Protein AF-A0A8S4GI87-F1 (afdb_monomer_lite)

Structure (mmCIF, N/CA/C/O backbone):
data_AF-A0A8S4GI87-F1
#
_entry.id   AF-A0A8S4GI87-F1
#
loop_
_atom_site.group_PDB
_atom_site.id
_atom_site.type_symbol
_atom_site.label_atom_id
_atom_site.label_alt_id
_atom_site.label_comp_id
_atom_site.label_asym_id
_atom_site.label_entity_id
_atom_site.label_seq_id
_atom_site.pdbx_PDB_ins_code
_atom_site.Cartn_x
_atom_site.Cartn_y
_atom_site.Cartn_z
_atom_site.occupancy
_atom_site.B_iso_or_equiv
_atom_site.auth_seq_id
_atom_site.auth_comp_id
_atom_site.auth_asym_id
_atom_site.auth_atom_id
_atom_site.pdbx_PDB_model_num
ATOM 1 N N . MET A 1 1 ? 2.825 -21.735 2.603 1.00 36.38 1 MET A N 1
ATOM 2 C CA . MET A 1 1 ? 2.028 -20.617 2.061 1.00 36.38 1 MET A CA 1
ATOM 3 C C . MET A 1 1 ? 2.431 -20.495 0.599 1.00 36.38 1 MET A C 1
ATOM 5 O O . MET A 1 1 ? 3.579 -20.180 0.330 1.00 36.38 1 MET A O 1
ATOM 9 N N . ASN A 1 2 ? 1.584 -20.981 -0.310 1.00 27.97 2 ASN A N 1
ATOM 10 C CA . ASN A 1 2 ? 1.916 -21.158 -1.725 1.00 27.97 2 ASN A CA 1
ATOM 11 C C . ASN A 1 2 ? 1.616 -19.848 -2.463 1.00 27.97 2 ASN A C 1
ATOM 13 O O . ASN A 1 2 ? 0.457 -19.443 -2.519 1.00 27.97 2 ASN A O 1
ATOM 17 N N . LEU A 1 3 ? 2.650 -19.173 -2.963 1.00 47.09 3 LEU A N 1
ATOM 18 C CA . LEU A 1 3 ? 2.505 -18.000 -3.821 1.00 47.09 3 LEU A CA 1
ATOM 19 C C . LEU A 1 3 ? 1.959 -18.491 -5.164 1.00 47.09 3 LEU A C 1
ATOM 21 O O . LEU A 1 3 ? 2.642 -19.208 -5.892 1.00 47.09 3 LEU A O 1
ATOM 25 N N . GLY A 1 4 ? 0.693 -18.174 -5.440 1.00 35.59 4 GLY A N 1
ATOM 26 C CA . GLY A 1 4 ? 0.009 -18.557 -6.668 1.00 35.59 4 GLY A CA 1
ATOM 27 C C . GLY A 1 4 ? 0.743 -18.015 -7.889 1.00 35.59 4 GLY A C 1
ATOM 28 O O . GLY A 1 4 ? 0.682 -16.825 -8.182 1.00 35.59 4 GLY A O 1
ATOM 29 N N . GLY A 1 5 ? 1.434 -18.913 -8.592 1.00 43.97 5 GLY A N 1
ATOM 30 C CA . GLY A 1 5 ? 1.973 -18.666 -9.917 1.00 43.97 5 GLY A CA 1
ATOM 31 C C . GLY A 1 5 ? 0.839 -18.402 -10.900 1.00 43.97 5 GLY A C 1
ATOM 32 O O . GLY A 1 5 ? -0.068 -19.218 -11.057 1.00 43.97 5 GLY A O 1
ATOM 33 N N . GLY A 1 6 ? 0.902 -17.252 -11.560 1.00 42.59 6 GLY A N 1
ATOM 34 C CA . GLY A 1 6 ? -0.078 -16.866 -12.558 1.00 42.59 6 GLY A CA 1
ATOM 35 C C . GLY A 1 6 ? 0.254 -15.535 -13.209 1.00 42.59 6 GLY A C 1
ATOM 36 O O . GLY A 1 6 ? -0.481 -14.577 -13.008 1.00 42.59 6 GLY A O 1
ATOM 37 N N . GLN A 1 7 ? 1.347 -15.496 -13.979 1.00 42.47 7 GLN A N 1
ATOM 38 C CA . GLN A 1 7 ? 1.421 -14.789 -15.264 1.00 42.47 7 GLN A CA 1
ATOM 39 C C . GLN A 1 7 ? 2.744 -15.122 -15.970 1.00 42.47 7 GLN A C 1
ATOM 41 O O . GLN A 1 7 ? 3.806 -14.608 -15.635 1.00 42.47 7 GLN A O 1
ATOM 46 N N . ASN A 1 8 ? 2.658 -16.022 -16.954 1.00 43.44 8 ASN A N 1
ATOM 47 C CA . ASN A 1 8 ? 3.629 -16.091 -18.039 1.00 43.44 8 ASN A CA 1
ATOM 48 C C . ASN A 1 8 ? 3.449 -14.829 -18.888 1.00 43.44 8 ASN A C 1
ATOM 50 O O . ASN A 1 8 ? 2.427 -14.691 -19.558 1.00 43.44 8 ASN A O 1
ATOM 54 N N . THR A 1 9 ? 4.425 -13.931 -18.874 1.00 41.06 9 THR A N 1
ATOM 55 C CA . THR A 1 9 ? 4.543 -12.854 -19.863 1.00 41.06 9 THR A CA 1
ATOM 56 C C . THR A 1 9 ? 6.010 -12.725 -20.236 1.00 41.06 9 THR A C 1
ATOM 58 O O . THR A 1 9 ? 6.766 -11.996 -19.595 1.00 41.06 9 THR A O 1
ATOM 61 N N . ASP A 1 10 ? 6.412 -13.483 -21.254 1.00 41.72 10 ASP A N 1
ATOM 62 C CA . ASP A 1 10 ? 7.707 -13.356 -21.913 1.00 41.72 10 ASP A CA 1
ATOM 63 C C . ASP A 1 10 ? 7.836 -11.951 -22.525 1.00 41.72 10 ASP A C 1
ATOM 65 O O . ASP A 1 10 ? 7.268 -11.645 -23.573 1.00 41.72 10 ASP A O 1
ATOM 69 N N . GLY A 1 11 ? 8.568 -11.070 -21.844 1.00 38.25 11 GLY A N 1
ATOM 70 C CA . GLY A 1 11 ? 8.939 -9.745 -22.330 1.00 38.25 11 GLY A CA 1
ATOM 71 C C . GLY A 1 11 ? 9.587 -8.902 -21.222 1.00 38.25 11 GLY A C 1
ATOM 72 O O . GLY A 1 11 ? 9.088 -8.916 -20.100 1.00 38.25 11 GLY A O 1
ATOM 73 N N . PRO A 1 12 ? 10.650 -8.114 -21.488 1.00 43.25 12 PRO A N 1
ATOM 74 C CA . PRO A 1 12 ? 11.371 -7.351 -20.458 1.00 43.25 12 PRO A CA 1
ATOM 75 C C . PRO A 1 12 ? 10.579 -6.172 -19.848 1.00 43.25 12 PRO A C 1
ATOM 77 O O . PRO A 1 12 ? 11.142 -5.388 -19.096 1.0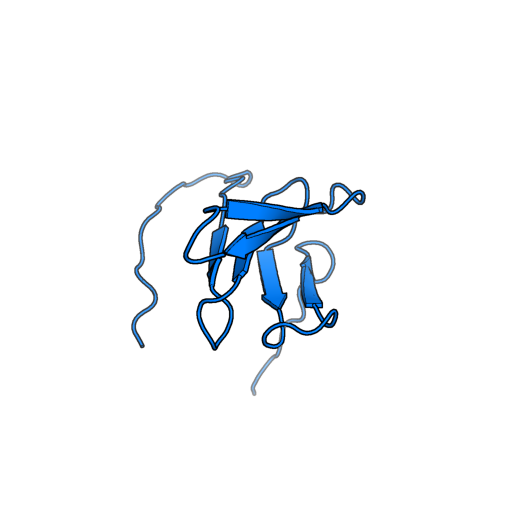0 43.25 12 PRO A O 1
ATOM 80 N N . ASN A 1 13 ? 9.291 -6.036 -20.179 1.00 46.25 13 ASN A N 1
ATOM 81 C CA . ASN A 1 13 ? 8.386 -4.956 -19.775 1.00 46.25 13 ASN A CA 1
ATOM 82 C C . ASN A 1 13 ? 7.015 -5.512 -19.349 1.00 46.25 13 ASN A C 1
ATOM 84 O O . ASN A 1 13 ? 5.966 -5.022 -19.768 1.00 46.25 13 ASN A O 1
ATOM 88 N N . ALA A 1 14 ? 6.992 -6.562 -18.532 1.00 51.41 14 ALA A N 1
ATOM 89 C CA . ALA A 1 14 ? 5.766 -6.969 -17.855 1.00 51.41 14 ALA A CA 1
ATOM 90 C C . ALA A 1 14 ? 5.506 -6.008 -16.683 1.00 51.41 14 ALA A C 1
ATOM 92 O O . ALA A 1 14 ? 5.825 -6.312 -15.537 1.00 51.41 14 ALA A O 1
ATOM 93 N N . GLY A 1 15 ? 4.977 -4.817 -16.984 1.00 60.12 15 GLY A N 1
ATOM 94 C CA . GLY A 1 15 ? 4.510 -3.822 -16.010 1.00 60.12 15 GLY A CA 1
ATOM 95 C C . GLY A 1 15 ? 3.284 -4.316 -15.240 1.00 60.12 15 GLY A C 1
ATOM 96 O O . GLY A 1 15 ? 2.198 -3.756 -15.360 1.00 60.12 15 GLY A O 1
ATOM 97 N N . GLY A 1 16 ? 3.441 -5.422 -14.517 1.00 74.31 16 GLY A N 1
ATOM 98 C CA . GLY A 1 16 ? 2.395 -6.053 -13.731 1.00 74.31 16 GLY A CA 1
ATOM 99 C C . GLY A 1 16 ? 2.027 -5.215 -12.513 1.00 74.31 16 GLY A C 1
ATOM 100 O O . GLY A 1 16 ? 2.853 -4.495 -11.953 1.00 74.31 16 GLY A O 1
ATOM 101 N N . ILE A 1 17 ? 0.767 -5.330 -12.104 1.00 83.81 17 ILE A N 1
ATOM 102 C CA . ILE A 1 17 ? 0.288 -4.788 -10.835 1.00 83.81 17 ILE A CA 1
ATOM 103 C C . ILE A 1 17 ? 0.383 -5.907 -9.801 1.00 83.81 17 ILE A C 1
ATOM 105 O O . ILE A 1 17 ? -0.115 -7.009 -10.041 1.00 83.81 17 ILE A O 1
ATOM 109 N N . PHE A 1 18 ? 0.995 -5.632 -8.653 1.00 88.88 18 PHE A N 1
ATOM 110 C CA . PHE A 1 18 ? 0.930 -6.516 -7.493 1.00 88.88 18 PHE A CA 1
ATOM 111 C C . PHE A 1 18 ? 0.038 -5.907 -6.423 1.00 88.88 18 PHE A C 1
ATOM 113 O O . PHE A 1 18 ? -0.049 -4.686 -6.294 1.00 88.88 18 PHE A O 1
ATOM 120 N N . VAL A 1 19 ? -0.614 -6.767 -5.647 1.00 92.88 19 VAL A N 1
ATOM 121 C CA . VAL A 1 19 ? -1.494 -6.359 -4.553 1.00 92.88 19 VAL A CA 1
ATOM 122 C C . VAL A 1 19 ? -1.196 -7.178 -3.304 1.00 92.88 19 VAL A C 1
ATOM 124 O O . VAL A 1 19 ? -0.954 -8.380 -3.396 1.00 92.88 19 VAL A O 1
ATOM 127 N N . GLN A 1 20 ? -1.197 -6.531 -2.141 1.00 93.06 20 GLN A N 1
ATOM 128 C CA . GLN A 1 20 ? -0.856 -7.161 -0.866 1.00 93.06 20 GLN A CA 1
ATOM 129 C C . GLN A 1 20 ? -1.680 -6.543 0.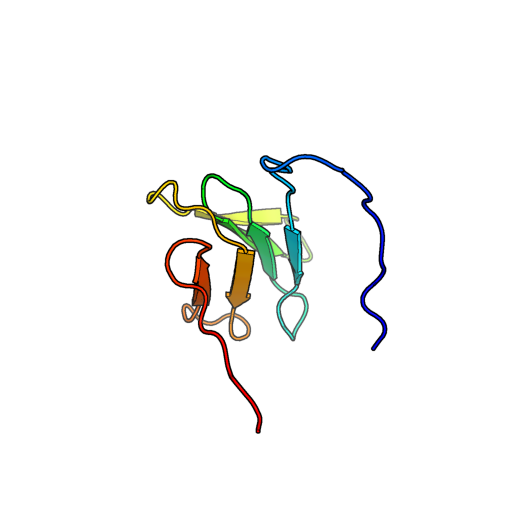264 1.00 93.06 20 GLN A C 1
ATOM 131 O O . GLN A 1 20 ? -1.642 -5.331 0.471 1.00 93.06 20 GLN A O 1
ATOM 136 N N . PHE A 1 21 ? -2.413 -7.374 1.005 1.00 95.06 21 PHE A N 1
ATOM 137 C CA . PHE A 1 21 ? -3.017 -6.951 2.269 1.00 95.06 21 PHE A CA 1
ATOM 138 C C . PHE A 1 21 ? -1.945 -6.873 3.355 1.00 95.06 21 PHE A C 1
ATOM 140 O O . PHE A 1 21 ? -1.019 -7.691 3.364 1.00 95.06 21 PHE A O 1
ATOM 147 N N . ASN A 1 22 ? -2.098 -5.930 4.282 1.00 94.31 22 ASN A N 1
ATOM 148 C CA . ASN A 1 22 ? -1.322 -5.921 5.519 1.00 94.31 22 ASN A CA 1
ATOM 149 C C . ASN A 1 22 ? -1.734 -7.084 6.452 1.00 94.31 22 ASN A C 1
ATOM 151 O O . ASN A 1 22 ? -2.669 -7.838 6.178 1.00 94.31 22 ASN A O 1
ATOM 155 N N . GLN A 1 23 ? -1.020 -7.249 7.567 1.00 94.12 23 GLN A N 1
ATOM 156 C CA . GLN A 1 23 ? -1.090 -8.448 8.413 1.00 94.12 23 GLN A CA 1
ATOM 157 C C . GLN A 1 23 ? -2.437 -8.629 9.140 1.00 94.12 23 GLN A C 1
ATOM 159 O O . GLN A 1 23 ? -2.781 -9.752 9.503 1.00 94.12 23 GLN A O 1
ATOM 164 N N . ASP A 1 24 ? -3.182 -7.545 9.368 1.00 94.25 24 ASP A N 1
ATOM 165 C CA . ASP A 1 24 ? -4.501 -7.514 10.016 1.00 94.25 24 ASP A CA 1
ATOM 166 C C . ASP A 1 24 ? -5.661 -7.273 9.029 1.00 94.25 24 ASP A C 1
ATOM 168 O O . ASP A 1 24 ? -6.804 -7.123 9.456 1.00 94.25 24 ASP A O 1
ATOM 172 N N . CYS A 1 25 ? -5.392 -7.289 7.717 1.00 93.50 25 CYS A N 1
ATOM 173 C CA . CYS A 1 25 ? -6.377 -7.115 6.641 1.00 93.50 25 CYS A CA 1
ATOM 174 C C . CYS A 1 25 ? -7.167 -5.792 6.693 1.00 93.50 25 CYS A C 1
ATOM 176 O O . CYS A 1 25 ? -8.277 -5.713 6.168 1.00 93.50 25 CYS A O 1
ATOM 178 N N . THR A 1 26 ? -6.608 -4.747 7.303 1.00 94.12 26 THR A N 1
ATOM 179 C CA . THR A 1 26 ? -7.218 -3.408 7.396 1.00 94.12 26 THR A CA 1
ATOM 180 C C . THR A 1 26 ? -6.706 -2.441 6.331 1.00 94.12 26 THR A C 1
ATOM 182 O O . THR A 1 26 ? -7.208 -1.326 6.208 1.00 94.12 26 THR A O 1
ATOM 185 N N . SER A 1 27 ? -5.697 -2.830 5.551 1.00 95.00 27 SER A N 1
ATOM 186 C CA . SER A 1 27 ? -5.206 -2.041 4.424 1.00 95.00 27 SER A CA 1
ATOM 187 C C . SER A 1 27 ? -4.675 -2.914 3.291 1.00 95.00 27 SER A C 1
ATOM 189 O O . SER A 1 27 ? -4.309 -4.076 3.479 1.00 95.00 27 SER A O 1
ATOM 191 N N . LEU A 1 28 ? -4.647 -2.333 2.096 1.00 95.38 28 LEU A N 1
ATOM 192 C CA . LEU A 1 28 ? -4.202 -2.949 0.854 1.00 95.38 28 LEU A CA 1
ATOM 193 C C . LEU A 1 28 ? -3.164 -2.045 0.198 1.00 95.38 28 LEU A C 1
ATOM 195 O O . LEU A 1 28 ? -3.384 -0.845 0.050 1.00 95.38 28 LEU A O 1
ATOM 199 N N . VAL A 1 29 ? -2.062 -2.621 -0.258 1.00 95.06 29 VAL A N 1
ATOM 200 C CA . VAL A 1 29 ? -1.119 -1.939 -1.140 1.00 95.06 29 VAL A CA 1
ATOM 201 C C . VAL A 1 29 ? -1.271 -2.474 -2.554 1.00 95.06 29 VAL A C 1
ATOM 203 O O . VAL A 1 29 ? -1.330 -3.686 -2.742 1.00 95.06 29 VAL A O 1
ATOM 206 N N . ALA A 1 30 ? -1.293 -1.577 -3.539 1.00 92.62 30 ALA A N 1
ATOM 207 C CA . ALA A 1 30 ? -1.186 -1.899 -4.955 1.00 92.62 30 ALA A CA 1
ATOM 208 C C . ALA A 1 30 ? 0.068 -1.236 -5.534 1.00 92.62 30 ALA A C 1
ATOM 210 O O . ALA A 1 30 ? 0.192 -0.013 -5.499 1.00 92.62 30 ALA A O 1
ATOM 211 N N . GL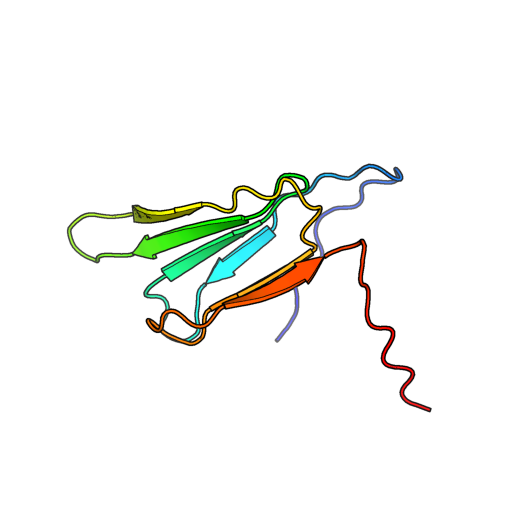Y A 1 31 ? 1.005 -2.022 -6.055 1.00 90.56 31 GLY A N 1
ATOM 212 C CA . GLY A 1 31 ? 2.223 -1.513 -6.680 1.00 90.56 31 GLY A CA 1
ATOM 213 C C . GLY A 1 31 ? 2.301 -1.839 -8.164 1.00 90.56 31 GLY A C 1
ATOM 214 O O . GLY A 1 31 ? 1.711 -2.805 -8.639 1.00 90.56 31 GLY A O 1
ATOM 215 N N . SER A 1 32 ? 3.019 -0.997 -8.897 1.00 87.75 32 SER A N 1
ATOM 216 C CA . SER A 1 32 ? 3.197 -1.050 -10.346 1.00 87.75 32 SER A CA 1
ATOM 217 C C . SER A 1 32 ? 4.575 -0.503 -10.737 1.00 87.75 32 SER A C 1
ATOM 219 O O . SER A 1 32 ? 5.353 -0.048 -9.889 1.00 87.75 32 SER A O 1
ATOM 221 N N . SER A 1 33 ? 4.852 -0.469 -12.041 1.00 86.69 33 SER A N 1
ATOM 222 C CA . SER A 1 33 ? 6.016 0.229 -12.598 1.00 86.69 33 SER A CA 1
ATOM 223 C C . SER A 1 33 ? 6.042 1.731 -12.269 1.00 86.69 33 SER A C 1
ATOM 225 O O . SER A 1 33 ? 7.098 2.342 -12.176 1.00 86.69 33 SER A O 1
ATOM 227 N N . ASN A 1 34 ? 4.888 2.352 -12.008 1.00 85.31 34 ASN A N 1
ATOM 228 C CA . ASN A 1 34 ? 4.813 3.790 -11.742 1.00 85.31 34 ASN A CA 1
ATOM 229 C C . ASN A 1 34 ? 4.765 4.144 -10.242 1.00 85.31 34 ASN A C 1
ATOM 231 O O . ASN A 1 34 ? 4.393 5.258 -9.872 1.00 85.31 34 ASN A O 1
ATOM 235 N N . GLY A 1 35 ? 5.132 3.205 -9.367 1.00 90.06 35 GLY A N 1
ATOM 236 C CA . GLY A 1 35 ? 5.080 3.360 -7.914 1.00 90.06 35 GLY A CA 1
ATOM 237 C C . GLY A 1 35 ? 3.964 2.539 -7.273 1.00 90.06 35 GLY A C 1
ATOM 238 O O . GLY A 1 35 ? 3.530 1.524 -7.815 1.00 90.06 35 GLY A O 1
ATOM 239 N N . TYR A 1 36 ? 3.515 2.961 -6.092 1.00 92.38 36 TYR A N 1
ATOM 240 C CA . TYR A 1 36 ? 2.529 2.232 -5.298 1.00 92.38 36 TYR A CA 1
ATOM 241 C C . TYR A 1 36 ? 1.471 3.149 -4.689 1.00 92.38 36 TYR A C 1
ATOM 243 O O . TYR A 1 36 ? 1.718 4.328 -4.430 1.00 92.38 36 TYR A O 1
ATOM 251 N N . HIS A 1 37 ? 0.318 2.557 -4.418 1.00 94.00 37 HIS A N 1
ATOM 252 C CA . HIS A 1 37 ? -0.843 3.153 -3.781 1.00 94.00 37 HIS A CA 1
ATOM 253 C C . HIS A 1 37 ? -1.209 2.323 -2.558 1.00 94.00 37 HIS A C 1
ATOM 255 O O . HIS A 1 37 ? -1.089 1.097 -2.567 1.00 94.00 37 HIS A O 1
ATOM 261 N N . LEU A 1 38 ? -1.631 2.987 -1.496 1.00 95.44 38 LEU A N 1
ATOM 262 C CA . LEU A 1 38 ? -1.992 2.373 -0.233 1.00 95.44 38 LEU A CA 1
ATOM 263 C C . LEU A 1 38 ? -3.408 2.798 0.125 1.00 95.44 38 LEU A C 1
ATOM 265 O O . LEU A 1 38 ? -3.710 3.989 0.213 1.00 95.44 38 LEU A O 1
ATOM 269 N N . PHE A 1 39 ? -4.238 1.801 0.387 1.00 95.44 39 PHE A N 1
ATOM 270 C CA . PHE A 1 39 ? -5.647 1.956 0.676 1.00 95.44 39 PHE A CA 1
ATOM 271 C C . PHE A 1 39 ? -5.956 1.461 2.086 1.00 95.44 39 PHE A C 1
ATOM 273 O O . PHE A 1 39 ? -5.528 0.369 2.460 1.00 95.44 39 PHE A O 1
ATOM 280 N N . ALA A 1 40 ? -6.702 2.238 2.863 1.00 94.62 40 ALA A N 1
ATOM 281 C CA . ALA A 1 40 ? -7.357 1.766 4.072 1.00 94.62 40 ALA A CA 1
ATOM 282 C C . ALA A 1 40 ? -8.660 1.048 3.702 1.00 94.62 40 ALA A C 1
ATOM 284 O O . ALA A 1 40 ? -9.365 1.449 2.774 1.00 94.62 40 ALA A O 1
ATOM 285 N N . LEU A 1 41 ? -8.961 -0.022 4.429 1.00 94.31 41 LEU A N 1
ATOM 286 C CA . LEU A 1 41 ? -10.186 -0.795 4.297 1.00 94.31 41 LEU A CA 1
ATOM 287 C C . LEU A 1 41 ? -11.013 -0.559 5.551 1.00 94.31 41 LEU A C 1
ATOM 289 O O . LEU A 1 41 ? -10.630 -0.977 6.647 1.00 94.31 41 LEU A O 1
ATOM 293 N N . THR A 1 42 ? -12.139 0.119 5.396 1.00 87.69 42 THR A N 1
ATOM 294 C CA . THR A 1 42 ? -13.104 0.302 6.474 1.00 87.69 42 THR A CA 1
ATOM 295 C C . THR A 1 42 ? -14.273 -0.659 6.249 1.00 87.69 42 THR A C 1
ATOM 297 O O . THR A 1 42 ? -14.723 -0.829 5.112 1.00 87.69 42 THR A O 1
ATOM 300 N N . PRO A 1 43 ? -14.786 -1.321 7.302 1.00 81.00 43 PRO A N 1
ATOM 301 C CA . PRO A 1 43 ? -15.927 -2.227 7.156 1.00 81.00 43 PRO A CA 1
ATOM 302 C C . PRO A 1 43 ? -17.184 -1.527 6.616 1.00 81.00 43 PRO A C 1
ATOM 304 O O . PRO A 1 43 ? -18.013 -2.169 5.973 1.00 81.00 43 PRO A O 1
ATOM 307 N N . ASP A 1 44 ? -17.291 -0.219 6.869 1.00 83.12 44 ASP A N 1
ATOM 308 C CA . ASP A 1 44 ? -18.508 0.566 6.666 1.00 83.12 44 ASP A CA 1
ATOM 309 C C . ASP A 1 44 ? -18.447 1.432 5.392 1.00 83.12 44 ASP A C 1
ATOM 311 O O . ASP A 1 44 ? -19.460 1.598 4.716 1.00 83.12 44 ASP A O 1
ATOM 315 N N . ASP A 1 45 ? -17.262 1.964 5.061 1.00 74.19 45 ASP A N 1
ATOM 316 C CA . ASP A 1 45 ? -17.039 2.983 4.0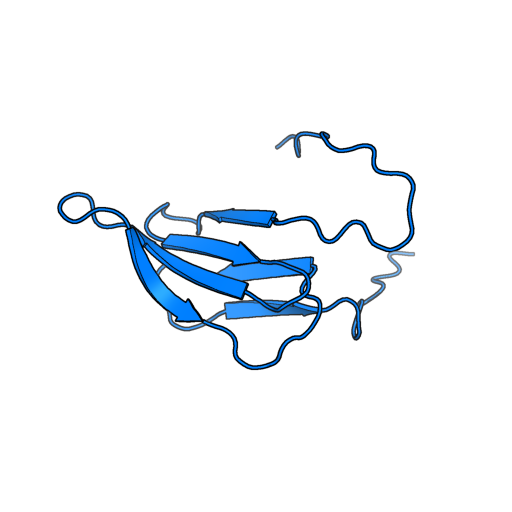15 1.00 74.19 45 ASP A CA 1
ATOM 317 C C . ASP A 1 45 ? -16.250 2.439 2.804 1.00 74.19 45 ASP A C 1
ATOM 319 O O . ASP A 1 45 ? -16.057 3.124 1.798 1.00 74.19 45 ASP A O 1
ATOM 323 N N . GLY A 1 46 ? -15.816 1.176 2.860 1.00 86.62 46 GLY A N 1
ATOM 324 C CA . GLY A 1 46 ? -15.149 0.497 1.755 1.00 86.62 46 GLY A CA 1
ATOM 325 C C . GLY A 1 46 ? -13.652 0.799 1.669 1.00 86.62 46 GLY A C 1
ATOM 326 O O . GLY A 1 46 ? -12.901 0.524 2.603 1.00 86.62 46 GLY A O 1
ATOM 327 N N . VAL A 1 47 ? -13.195 1.255 0.500 1.00 93.38 47 VAL A N 1
ATOM 328 C CA . VAL A 1 47 ? -11.768 1.397 0.164 1.00 93.38 47 VAL A CA 1
ATOM 329 C C . VAL A 1 47 ? -11.417 2.877 0.018 1.00 93.38 47 VAL A C 1
ATOM 331 O O . VAL A 1 47 ? -11.917 3.538 -0.889 1.00 93.38 47 VAL A O 1
ATOM 334 N N . GLU A 1 48 ? -10.521 3.382 0.866 1.00 94.38 48 GLU A N 1
ATOM 335 C CA . GLU A 1 48 ? -10.046 4.773 0.843 1.00 94.38 48 GLU A CA 1
ATOM 336 C C . GLU A 1 48 ? -8.548 4.825 0.528 1.00 94.38 48 GLU A C 1
ATOM 338 O O . GLU A 1 48 ? -7.752 4.175 1.199 1.00 94.38 48 GLU A O 1
ATOM 343 N N . GLU A 1 49 ? -8.127 5.613 -0.464 1.00 94.31 49 GLU A N 1
ATOM 344 C CA . GLU A 1 49 ? -6.700 5.836 -0.720 1.00 94.31 49 GLU A CA 1
ATOM 345 C C . GLU A 1 49 ? -6.102 6.790 0.321 1.00 94.31 49 GLU A C 1
ATOM 347 O O . GLU A 1 49 ? -6.443 7.969 0.370 1.00 94.31 49 GLU A O 1
ATOM 352 N N . ILE A 1 50 ? -5.158 6.293 1.121 1.00 94.31 50 ILE A N 1
ATOM 353 C CA . ILE A 1 50 ? -4.508 7.070 2.188 1.00 94.31 50 ILE A CA 1
ATOM 354 C C . ILE A 1 50 ? -3.096 7.532 1.816 1.00 94.31 50 ILE A C 1
ATOM 356 O O . ILE A 1 50 ? -2.528 8.397 2.485 1.00 94.31 50 ILE A O 1
ATOM 360 N N . TYR A 1 51 ? -2.499 6.954 0.768 1.00 93.94 51 TYR A N 1
ATOM 361 C CA . TYR A 1 51 ? -1.209 7.393 0.243 1.00 93.94 51 TYR A CA 1
ATOM 362 C C . TYR A 1 51 ? -0.982 6.929 -1.199 1.00 93.94 51 TYR A C 1
ATOM 364 O O . TYR A 1 51 ? -1.212 5.766 -1.523 1.00 93.94 51 TYR A O 1
ATOM 372 N N . ALA A 1 52 ? -0.404 7.807 -2.019 1.00 93.19 52 ALA A N 1
ATOM 373 C CA . ALA A 1 52 ? 0.101 7.486 -3.350 1.00 93.19 52 ALA A CA 1
ATOM 374 C C . ALA A 1 52 ? 1.566 7.925 -3.489 1.00 93.19 52 ALA A C 1
ATOM 376 O O . ALA A 1 52 ? 1.940 9.058 -3.154 1.00 93.19 52 ALA A O 1
ATOM 377 N N . SER A 1 53 ? 2.406 7.020 -3.988 1.00 89.56 53 SER A N 1
ATOM 378 C CA . SER A 1 53 ? 3.803 7.312 -4.296 1.00 89.56 53 SER A CA 1
ATOM 379 C C . SER A 1 53 ? 3.900 8.329 -5.428 1.00 89.56 53 SER A C 1
ATOM 381 O O . SER A 1 53 ? 3.209 8.230 -6.437 1.00 89.56 53 SER A O 1
ATOM 383 N N . ARG A 1 54 ? 4.804 9.301 -5.279 1.00 81.88 54 ARG A N 1
ATOM 384 C CA . ARG A 1 54 ? 5.061 10.343 -6.290 1.00 81.88 54 ARG A CA 1
ATOM 385 C C . ARG A 1 54 ? 6.312 10.093 -7.129 1.00 81.88 54 ARG A C 1
ATOM 387 O O . ARG A 1 54 ? 6.614 10.885 -8.012 1.00 81.88 54 ARG A O 1
ATOM 394 N N . SER A 1 55 ? 7.078 9.049 -6.819 1.00 71.38 55 SER A N 1
ATOM 395 C CA . SER A 1 55 ? 8.444 8.894 -7.328 1.00 71.38 55 SER A CA 1
ATOM 396 C C . SER A 1 55 ? 8.540 8.211 -8.696 1.00 71.38 55 SER A C 1
ATOM 398 O O . SER A 1 55 ? 9.628 8.211 -9.273 1.00 71.38 55 SER A O 1
ATOM 400 N N . GLY A 1 56 ? 7.444 7.641 -9.221 1.00 72.50 56 GLY A N 1
ATOM 401 C CA . GLY A 1 56 ? 7.420 6.974 -10.532 1.00 72.50 56 GLY A CA 1
ATOM 402 C C . GLY A 1 56 ? 8.447 5.845 -10.667 1.00 72.50 56 GLY A C 1
ATOM 403 O O . GLY A 1 56 ? 8.916 5.575 -11.765 1.00 72.50 56 GLY A O 1
ATOM 404 N N . GLN A 1 57 ? 8.888 5.267 -9.545 1.00 80.25 57 GLN A N 1
ATOM 405 C CA . GLN A 1 57 ? 9.911 4.226 -9.536 1.00 80.25 57 GLN A CA 1
ATOM 406 C C . GLN A 1 57 ? 9.267 2.850 -9.670 1.00 80.25 57 GLN A C 1
ATOM 408 O O . GLN A 1 57 ? 8.314 2.544 -8.944 1.00 80.25 57 GLN A O 1
ATOM 413 N N . ASP A 1 58 ? 9.875 2.004 -10.502 1.00 81.00 58 ASP A N 1
ATOM 414 C CA . ASP A 1 58 ? 9.480 0.609 -10.656 1.00 81.00 58 ASP A CA 1
ATOM 415 C C . ASP A 1 58 ? 9.589 -0.114 -9.319 1.00 81.00 58 ASP A C 1
ATOM 417 O O . ASP A 1 58 ? 10.685 -0.399 -8.822 1.00 81.00 58 ASP A O 1
ATOM 421 N N . THR A 1 59 ? 8.438 -0.392 -8.721 1.00 83.44 59 THR A N 1
ATOM 422 C CA . THR A 1 59 ? 8.350 -1.014 -7.408 1.00 83.44 59 THR A CA 1
ATOM 423 C C . THR A 1 59 ? 7.990 -2.479 -7.593 1.00 83.44 59 THR A C 1
ATOM 425 O O . THR A 1 59 ? 7.082 -2.795 -8.355 1.00 83.44 59 THR A O 1
ATOM 428 N N . CYS A 1 60 ? 8.700 -3.385 -6.922 1.00 82.62 60 CYS A N 1
ATOM 429 C CA . CYS A 1 60 ? 8.451 -4.827 -7.028 1.00 82.62 60 CYS A CA 1
ATOM 430 C C . CYS A 1 60 ? 7.935 -5.453 -5.731 1.00 82.62 60 CYS A C 1
ATOM 432 O O . CYS A 1 60 ? 7.381 -6.548 -5.763 1.00 82.62 60 CYS A O 1
ATOM 434 N N . LEU A 1 61 ? 8.097 -4.767 -4.597 1.00 86.19 61 LEU A N 1
ATOM 435 C CA . LEU A 1 61 ? 7.523 -5.175 -3.322 1.00 86.19 61 LEU A CA 1
ATOM 436 C C . LEU A 1 61 ? 7.218 -3.937 -2.493 1.00 86.19 61 LEU A C 1
ATOM 438 O O . LEU A 1 61 ? 8.093 -3.093 -2.292 1.00 86.19 61 LEU A O 1
ATOM 442 N N . VAL A 1 62 ? 5.993 -3.861 -1.985 1.00 89.56 62 VAL A N 1
ATOM 443 C CA . VAL A 1 62 ? 5.622 -2.932 -0.920 1.00 89.56 62 VAL A CA 1
ATOM 444 C C . VAL A 1 62 ? 4.850 -3.691 0.145 1.00 89.56 62 VAL A C 1
ATOM 446 O O . VAL A 1 62 ? 3.933 -4.441 -0.181 1.00 89.56 62 VAL A O 1
ATOM 449 N N . ASP A 1 63 ? 5.209 -3.468 1.405 1.00 90.06 63 ASP A N 1
ATOM 450 C CA . ASP A 1 63 ? 4.483 -3.998 2.556 1.00 90.06 63 ASP A CA 1
ATOM 451 C C . ASP A 1 63 ? 4.329 -2.915 3.632 1.00 90.06 63 ASP A C 1
ATOM 453 O O . ASP A 1 63 ? 5.228 -2.091 3.843 1.00 90.06 63 ASP A O 1
ATOM 457 N N . ARG A 1 64 ? 3.178 -2.898 4.307 1.00 92.88 64 ARG A N 1
ATOM 458 C CA . ARG A 1 64 ? 2.870 -1.966 5.401 1.00 92.88 64 ARG A CA 1
ATOM 459 C C . ARG A 1 64 ? 2.907 -2.727 6.7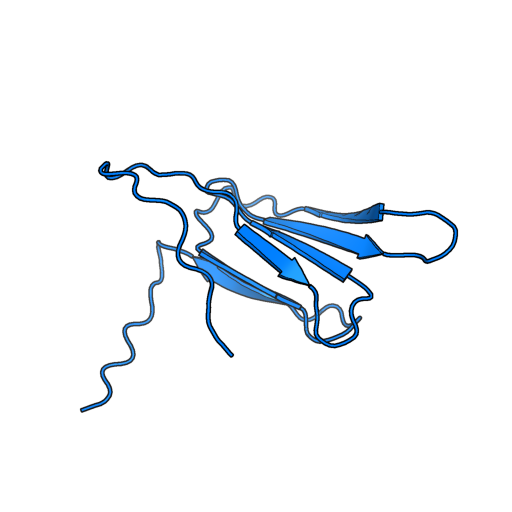18 1.00 92.88 64 ARG A C 1
ATOM 461 O O . ARG A 1 64 ? 2.333 -3.806 6.840 1.00 92.88 64 ARG A O 1
ATOM 468 N N . LEU A 1 65 ? 3.551 -2.151 7.732 1.00 93.00 65 LEU A N 1
ATOM 469 C CA . LEU A 1 65 ? 3.545 -2.738 9.070 1.00 93.00 65 LEU A CA 1
ATOM 470 C C . LEU A 1 65 ? 2.234 -2.384 9.789 1.00 93.00 65 LEU A C 1
ATOM 472 O O . LEU A 1 65 ? 2.090 -1.271 10.306 1.00 93.00 65 LEU A O 1
ATOM 476 N N . PHE A 1 66 ? 1.296 -3.331 9.840 1.00 90.12 66 PHE A N 1
ATOM 477 C CA . PHE A 1 66 ? -0.054 -3.176 10.392 1.00 90.12 66 PHE A CA 1
ATOM 478 C C . PHE A 1 66 ? -0.730 -1.897 9.874 1.00 90.12 66 PHE A C 1
ATOM 480 O O . PHE A 1 66 ? -0.634 -1.547 8.697 1.00 90.12 66 PHE A O 1
ATOM 487 N N . SER A 1 67 ? -1.398 -1.160 10.756 1.00 88.94 67 SER A N 1
ATOM 488 C CA . SER A 1 67 ? -1.986 0.143 10.461 1.00 88.94 67 SER A CA 1
ATOM 489 C C . SER A 1 67 ? -1.015 1.308 10.727 1.00 88.94 67 SER A C 1
ATOM 491 O O . SER A 1 67 ? -1.452 2.455 10.780 1.00 88.94 67 SER A O 1
ATOM 493 N N . SER A 1 68 ? 0.297 1.061 10.860 1.00 91.44 68 SER A N 1
ATOM 494 C CA . SER A 1 68 ? 1.303 2.114 11.092 1.00 91.44 68 SER A CA 1
ATOM 495 C C . SER A 1 68 ? 1.710 2.846 9.809 1.00 91.44 68 SER A C 1
ATOM 497 O O . SER A 1 68 ? 1.515 2.345 8.709 1.00 91.44 68 SER A O 1
ATOM 499 N N . SER A 1 69 ? 2.342 4.015 9.925 1.00 90.88 69 SER A N 1
ATOM 500 C CA . SER A 1 69 ? 2.895 4.736 8.769 1.00 90.88 69 SER A CA 1
ATOM 501 C C . SER A 1 69 ? 4.189 4.129 8.205 1.00 90.88 69 SER A C 1
ATOM 503 O O . SER A 1 69 ? 4.705 4.636 7.209 1.00 90.88 69 SER A O 1
ATOM 505 N N . LEU A 1 70 ? 4.727 3.064 8.813 1.00 94.00 70 LEU A N 1
ATOM 506 C CA . LEU A 1 70 ? 5.936 2.405 8.331 1.00 94.00 70 LEU A CA 1
ATOM 507 C C . LEU A 1 70 ? 5.614 1.524 7.119 1.00 94.00 70 LEU A C 1
ATOM 509 O O . LEU A 1 70 ? 4.800 0.602 7.198 1.00 94.00 70 LEU A O 1
ATOM 513 N N . VAL A 1 71 ? 6.305 1.794 6.013 1.00 92.44 71 VAL A N 1
ATOM 514 C CA . VAL A 1 71 ? 6.165 1.065 4.750 1.00 92.44 71 VAL A CA 1
ATOM 515 C C . VAL A 1 71 ? 7.549 0.631 4.275 1.00 92.44 71 VAL A C 1
ATOM 517 O O . VAL A 1 71 ? 8.469 1.447 4.192 1.00 92.44 71 VAL A O 1
ATOM 520 N N . ALA A 1 72 ? 7.698 -0.655 3.974 1.00 91.31 72 ALA A N 1
ATOM 521 C CA . ALA A 1 72 ? 8.891 -1.213 3.355 1.00 9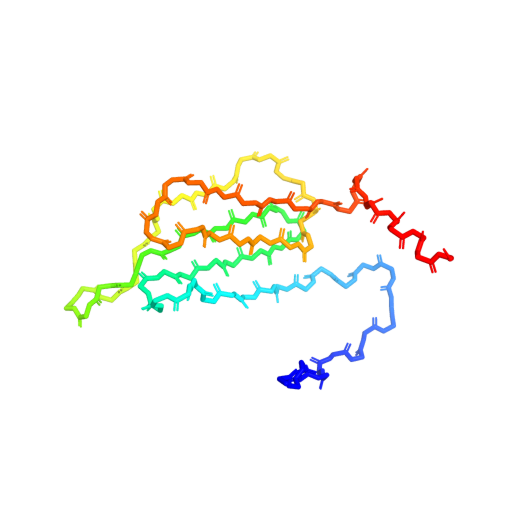1.31 72 ALA A CA 1
ATOM 522 C C . ALA A 1 72 ? 8.696 -1.249 1.837 1.00 91.31 72 ALA A C 1
ATOM 524 O O . ALA A 1 72 ? 7.678 -1.742 1.363 1.00 91.31 72 ALA A O 1
ATOM 525 N N . ILE A 1 73 ? 9.662 -0.720 1.084 1.00 89.19 73 ILE A N 1
ATOM 526 C CA . ILE A 1 73 ? 9.583 -0.590 -0.376 1.00 89.19 73 ILE A CA 1
ATOM 527 C C . ILE A 1 73 ? 10.857 -1.166 -0.989 1.00 89.19 73 ILE A C 1
ATOM 529 O O . ILE A 1 73 ? 11.963 -0.838 -0.551 1.00 89.19 73 ILE A O 1
ATOM 533 N N . VAL A 1 74 ? 10.702 -1.988 -2.024 1.00 87.56 74 VAL A N 1
ATOM 534 C CA . VAL A 1 74 ? 11.793 -2.489 -2.864 1.00 87.56 74 VAL A CA 1
ATOM 535 C C . VAL A 1 74 ? 11.527 -2.086 -4.308 1.00 87.56 74 VAL A C 1
ATOM 537 O O . VAL A 1 74 ? 10.453 -2.355 -4.850 1.00 87.56 74 VAL A O 1
ATOM 540 N N . THR A 1 75 ? 12.513 -1.445 -4.932 1.00 85.44 75 THR A N 1
ATOM 541 C CA . THR A 1 75 ? 12.467 -1.040 -6.339 1.00 85.44 75 THR A CA 1
ATOM 542 C C . THR A 1 75 ? 13.375 -1.915 -7.196 1.00 85.44 75 THR A C 1
ATOM 544 O O . THR A 1 75 ? 14.384 -2.440 -6.718 1.00 85.44 75 THR A O 1
ATOM 547 N N . LEU A 1 76 ? 13.066 -2.026 -8.491 1.00 79.44 76 LEU A N 1
ATOM 548 C CA . LEU A 1 76 ? 13.916 -2.738 -9.456 1.00 79.44 76 LEU A CA 1
ATOM 549 C C . LEU A 1 76 ? 15.283 -2.066 -9.652 1.00 79.44 76 LEU A C 1
ATOM 551 O O . LEU A 1 76 ? 16.235 -2.724 -10.056 1.00 79.44 76 LEU A O 1
ATOM 555 N N . SER A 1 77 ? 15.402 -0.776 -9.331 1.00 75.81 77 SER A N 1
ATOM 556 C CA . SER A 1 77 ? 16.664 -0.026 -9.356 1.00 75.81 77 SER A CA 1
ATOM 557 C C . SER A 1 77 ? 17.591 -0.334 -8.175 1.00 75.81 77 SER A C 1
ATOM 559 O O . SER A 1 77 ? 18.780 -0.025 -8.234 1.00 75.81 77 SER A O 1
ATOM 561 N N . ALA A 1 78 ? 17.078 -0.969 -7.118 1.00 68.94 78 ALA A N 1
ATOM 562 C CA . ALA A 1 78 ? 17.861 -1.390 -5.962 1.00 68.94 78 ALA A CA 1
ATOM 563 C C . ALA A 1 78 ? 17.536 -2.839 -5.537 1.00 68.94 78 ALA A C 1
ATOM 565 O O . ALA A 1 78 ? 17.180 -3.070 -4.374 1.00 68.94 78 ALA A O 1
ATOM 566 N N . PRO A 1 79 ? 17.678 -3.842 -6.432 1.00 62.47 79 PRO A N 1
ATOM 567 C CA . PRO A 1 79 ? 17.456 -5.229 -6.063 1.00 62.47 79 PRO A CA 1
ATOM 568 C C . PRO A 1 79 ? 18.589 -5.678 -5.139 1.00 62.47 79 PRO A C 1
ATOM 570 O O . PRO A 1 79 ? 19.756 -5.734 -5.529 1.00 62.47 79 PRO A O 1
ATOM 573 N N . ARG A 1 80 ? 18.266 -5.996 -3.884 1.00 64.44 80 ARG A N 1
ATOM 574 C CA . ARG A 1 80 ? 19.245 -6.564 -2.953 1.00 64.44 80 ARG A CA 1
ATOM 575 C C . ARG A 1 80 ? 19.328 -8.065 -3.192 1.00 64.44 80 ARG A C 1
ATOM 577 O O . ARG A 1 80 ? 18.461 -8.814 -2.755 1.00 64.44 80 ARG A O 1
ATOM 584 N N . TYR A 1 81 ? 20.375 -8.496 -3.889 1.00 59.00 81 TYR A N 1
ATOM 585 C CA . TYR A 1 81 ? 20.688 -9.912 -4.044 1.00 59.00 81 TYR A CA 1
ATOM 586 C C . TYR A 1 81 ? 21.247 -10.435 -2.716 1.00 59.00 81 TYR A C 1
ATOM 588 O O . TYR A 1 81 ? 22.426 -10.270 -2.406 1.00 59.00 81 TYR A O 1
ATOM 596 N N . GLY A 1 82 ? 20.387 -11.022 -1.886 1.00 56.78 82 GLY A N 1
ATOM 597 C CA . GLY A 1 82 ? 20.840 -11.821 -0.754 1.00 56.78 82 GLY A CA 1
ATOM 598 C C . GLY A 1 82 ? 21.429 -13.126 -1.280 1.00 56.78 82 GLY A C 1
ATOM 599 O O . GLY A 1 82 ? 20.694 -14.090 -1.461 1.00 56.78 82 GLY A O 1
ATOM 600 N N . SER A 1 83 ? 22.734 -13.159 -1.562 1.00 55.28 83 SER A N 1
ATOM 601 C CA . SER A 1 83 ? 23.443 -14.425 -1.775 1.00 55.28 83 SER A CA 1
ATOM 602 C C . SER A 1 83 ? 23.505 -15.150 -0.436 1.00 55.28 83 SER A C 1
ATOM 604 O O . SER A 1 83 ? 24.328 -14.811 0.412 1.00 55.28 83 SER A O 1
ATOM 606 N N . ILE A 1 84 ? 22.611 -16.111 -0.222 1.00 57.88 84 ILE A N 1
ATOM 607 C CA . ILE A 1 84 ? 22.760 -17.090 0.854 1.00 57.88 84 ILE A CA 1
ATOM 608 C C . ILE A 1 84 ? 23.661 -18.188 0.288 1.00 57.88 84 ILE A C 1
ATOM 610 O O . ILE A 1 84 ? 23.197 -19.044 -0.465 1.00 57.88 84 ILE A O 1
ATOM 614 N N . THR A 1 85 ? 24.953 -18.088 0.600 1.00 51.88 85 THR A N 1
ATOM 615 C CA . THR A 1 85 ? 25.941 -19.162 0.439 1.00 51.88 85 THR A CA 1
ATOM 616 C C . THR A 1 85 ? 26.265 -19.722 1.812 1.00 51.88 85 THR A C 1
ATOM 618 O O . THR A 1 85 ? 26.424 -18.898 2.742 1.00 51.88 85 THR A O 1
#

Sequence (85 aa):
MNLGGGQNTDGPNAGGIFVQFNQDCTSLVAGSSNGYHLFALTPDDGVEEIYASRSGQDTCLVDRLFSSSLVAIVTLSAPRYGSIT

InterPro domains:
  IPR048720 PROPPIN [PF21032] (20-81)

Radius of gyration: 14.3 Å; chains: 1; bounding box: 44×32×33 Å

Foldseek 3Di:
DDDDDDDDDPDPDPQDWDKDAAPVNQKMWIATQQGIWIWGQDPVPGTHTPDDDPPGFAWDDWYDHPPDPDIDTDGPVDDDPPPPD

Organism: Plutella xylostella (NCBI:txid51655)

pLDDT: mean 77.98, std 19.42, range [27.97, 95.44]

Secondary structure (DSSP, 8-state):
----------STT----EEEE-TTSSEEEEEETTEEEEEEEETTTEEEEEEE--S---EEEEEE-TTSS-EEEEETTS-------